Protein AF-A0A8T5EHS1-F1 (afdb_monomer_lite)

pLDDT: mean 78.03, std 12.3, range [47.62, 92.62]

Foldseek 3Di:
DVVLLVLLVVLLVLQLVLLVLVVVLCVVPPDPPPPPPCQPPVNVVVVCCVRRVLSCVLSVLCCCEDNHDNVDPNVVSVVVSLVSLVVLLVVLVVVLVVLVVVLVVLVVVVVVCVVPPDPDPRDDPVSSVSSVVSSVSSVVSSVSSVVSNVD

Structure (mmCIF, N/CA/C/O backbone):
data_AF-A0A8T5EHS1-F1
#
_entry.id   AF-A0A8T5EHS1-F1
#
loop_
_atom_site.group_PDB
_atom_site.id
_atom_site.type_symbol
_atom_site.label_atom_id
_atom_site.label_alt_id
_atom_site.label_comp_id
_atom_site.label_asym_id
_atom_site.label_entity_id
_atom_site.label_seq_id
_atom_site.pdbx_PDB_ins_code
_atom_site.Cartn_x
_atom_site.Cartn_y
_atom_site.Cartn_z
_atom_site.occupancy
_atom_site.B_iso_or_equiv
_atom_site.auth_seq_id
_atom_site.auth_comp_id
_atom_site.auth_asym_id
_atom_site.auth_atom_id
_atom_site.pdbx_PDB_model_num
ATOM 1 N N . MET A 1 1 ? -19.827 -2.355 12.258 1.00 50.19 1 MET A N 1
ATOM 2 C CA . MET A 1 1 ? -18.583 -2.902 12.845 1.00 50.19 1 MET A CA 1
ATOM 3 C C . MET A 1 1 ? -17.826 -3.810 11.871 1.00 50.19 1 MET A C 1
ATOM 5 O O . MET A 1 1 ? -16.700 -3.477 11.548 1.00 50.19 1 MET A O 1
ATOM 9 N N . ALA A 1 2 ? -18.424 -4.868 11.306 1.00 57.12 2 ALA A N 1
ATOM 10 C CA . ALA A 1 2 ? -17.770 -5.694 10.272 1.00 57.12 2 ALA A CA 1
ATOM 11 C C . ALA A 1 2 ? -17.363 -4.975 8.953 1.00 57.12 2 ALA A C 1
ATOM 13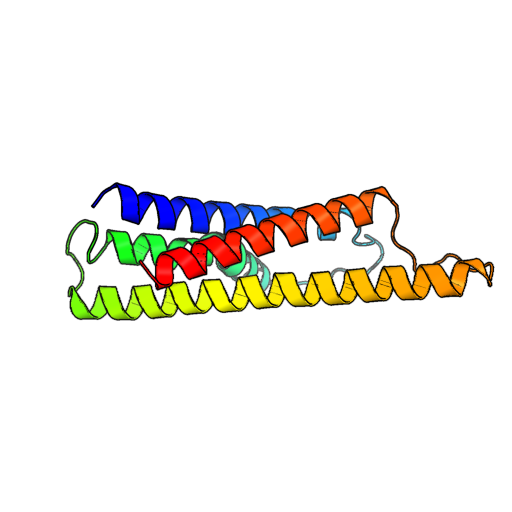 O O . ALA A 1 2 ? -16.280 -5.270 8.447 1.00 57.12 2 ALA A O 1
ATOM 14 N N . PRO A 1 3 ? -18.153 -4.035 8.380 1.00 64.38 3 PRO A N 1
ATOM 15 C CA . PRO A 1 3 ? -17.815 -3.458 7.075 1.00 64.38 3 PRO A CA 1
ATOM 16 C C . PRO A 1 3 ? -16.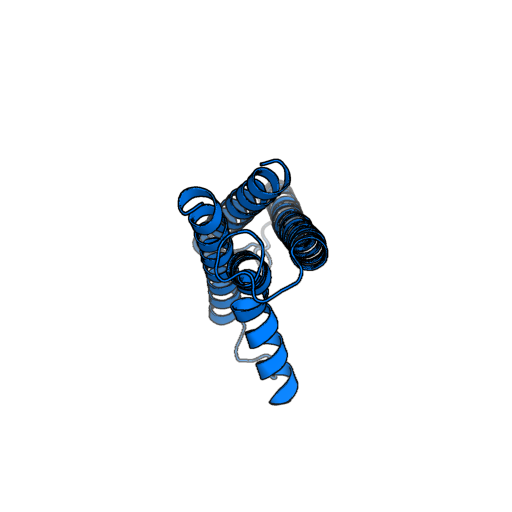604 -2.519 7.121 1.00 64.38 3 PRO A C 1
ATOM 18 O O . PRO A 1 3 ? -15.854 -2.465 6.157 1.00 64.38 3 PRO A O 1
ATOM 21 N N . THR A 1 4 ? -16.365 -1.821 8.236 1.00 77.31 4 THR A N 1
ATOM 22 C CA . THR A 1 4 ? -15.182 -0.966 8.404 1.00 77.31 4 THR A CA 1
ATOM 23 C C . THR A 1 4 ? -13.908 -1.794 8.473 1.00 77.31 4 THR A C 1
ATOM 25 O O . THR A 1 4 ? -12.972 -1.505 7.741 1.00 77.31 4 THR A O 1
ATOM 28 N N . LEU A 1 5 ? -13.889 -2.881 9.250 1.00 81.69 5 LEU A N 1
ATOM 29 C CA . LEU A 1 5 ? -12.726 -3.771 9.351 1.00 81.69 5 LEU A CA 1
ATOM 30 C C . LEU A 1 5 ? -12.384 -4.456 8.015 1.00 81.69 5 LEU A C 1
ATOM 32 O O . LEU A 1 5 ? -11.212 -4.668 7.709 1.00 81.69 5 LEU A O 1
ATOM 36 N N . LEU A 1 6 ? -13.397 -4.745 7.192 1.00 85.69 6 LEU A N 1
ATOM 37 C CA . LEU A 1 6 ? -13.199 -5.273 5.845 1.00 85.69 6 LEU A CA 1
ATOM 38 C C . LEU A 1 6 ? -12.425 -4.291 4.951 1.00 85.69 6 LEU A C 1
ATOM 40 O O . LEU A 1 6 ? -11.546 -4.731 4.217 1.00 85.69 6 LEU A O 1
ATOM 44 N N . TRP A 1 7 ? -12.670 -2.979 5.054 1.00 86.88 7 TRP A N 1
ATOM 45 C CA . TRP A 1 7 ? -11.890 -1.976 4.317 1.00 86.88 7 TRP A CA 1
ATOM 46 C C . TRP A 1 7 ? -10.412 -1.991 4.706 1.00 86.88 7 TRP A C 1
ATOM 48 O O . TRP A 1 7 ? -9.560 -1.993 3.819 1.00 86.88 7 TRP A O 1
ATOM 58 N N . TYR A 1 8 ? -10.109 -2.074 6.005 1.0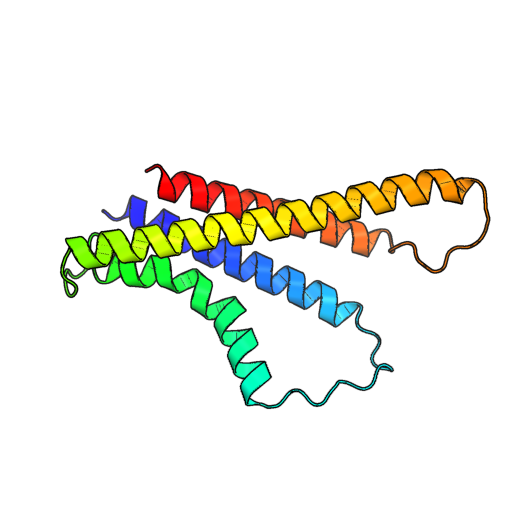0 87.69 8 TYR A N 1
ATOM 59 C CA . TYR A 1 8 ? -8.732 -2.195 6.492 1.00 87.69 8 TYR A CA 1
ATOM 60 C C . TYR A 1 8 ? -8.043 -3.435 5.917 1.00 87.69 8 TYR A C 1
ATOM 62 O O . TYR A 1 8 ? -6.956 -3.324 5.355 1.00 87.69 8 TYR A O 1
ATOM 70 N N . LEU A 1 9 ? -8.699 -4.598 5.971 1.00 88.88 9 LEU A N 1
ATOM 71 C CA . LEU A 1 9 ? -8.140 -5.838 5.430 1.00 88.88 9 LEU A CA 1
ATOM 72 C C . LEU A 1 9 ? -7.922 -5.763 3.916 1.00 88.88 9 LEU A C 1
ATOM 74 O O . LEU A 1 9 ? -6.860 -6.152 3.439 1.00 88.88 9 LEU A O 1
ATOM 78 N N . VAL A 1 10 ? -8.885 -5.222 3.164 1.00 90.62 10 VAL A N 1
ATOM 79 C CA . VAL A 1 10 ? -8.763 -5.050 1.708 1.00 90.62 10 VAL A CA 1
ATOM 80 C C . VAL A 1 10 ? -7.614 -4.099 1.362 1.00 90.62 10 VAL A C 1
ATOM 82 O O . VAL A 1 10 ? -6.818 -4.413 0.476 1.00 90.62 10 VAL A O 1
ATOM 85 N N . ALA A 1 11 ? -7.480 -2.975 2.070 1.00 89.69 11 ALA A N 1
ATOM 86 C CA . ALA A 1 11 ? -6.387 -2.027 1.856 1.00 89.69 11 ALA A CA 1
ATOM 87 C C . ALA A 1 11 ? -5.019 -2.635 2.216 1.00 89.69 11 ALA A C 1
ATOM 89 O O . ALA A 1 11 ? -4.070 -2.512 1.437 1.00 89.69 11 ALA A O 1
ATOM 90 N N . SER A 1 12 ? -4.925 -3.359 3.337 1.00 90.25 12 SER A N 1
ATOM 91 C CA . SER A 1 12 ? -3.722 -4.097 3.743 1.00 90.25 12 SER A CA 1
ATOM 92 C C . SER A 1 12 ? -3.321 -5.156 2.712 1.00 90.25 12 SER A C 1
ATOM 94 O O . SER A 1 12 ? -2.162 -5.207 2.300 1.00 90.25 12 SER A O 1
ATOM 96 N N . SER A 1 13 ? -4.272 -5.973 2.248 1.00 89.81 13 SER A N 1
ATOM 97 C CA . SER A 1 13 ? -4.028 -6.991 1.221 1.00 89.81 13 SER A CA 1
ATOM 98 C C . SER A 1 13 ? -3.612 -6.367 -0.108 1.00 89.81 13 SER A C 1
ATOM 100 O O . SER A 1 13 ? -2.648 -6.827 -0.718 1.00 89.81 13 SER A O 1
ATOM 102 N N . GLY A 1 14 ? -4.278 -5.292 -0.536 1.00 88.62 14 GLY A N 1
ATOM 103 C CA . GLY A 1 14 ? -3.911 -4.560 -1.747 1.00 88.62 14 GLY A CA 1
ATOM 104 C C . GLY A 1 14 ? -2.493 -3.991 -1.672 1.00 88.62 14 GLY A C 1
ATOM 105 O O . GLY A 1 14 ? -1.737 -4.086 -2.638 1.00 88.62 14 GLY A O 1
ATOM 106 N N . MET A 1 15 ? -2.094 -3.470 -0.510 1.00 89.81 15 MET A N 1
ATOM 107 C CA . MET A 1 15 ? -0.736 -2.978 -0.286 1.00 89.81 15 MET A CA 1
ATOM 108 C C . MET A 1 15 ? 0.293 -4.111 -0.322 1.00 89.81 15 MET A C 1
ATOM 110 O O . MET A 1 15 ? 1.312 -3.972 -0.991 1.00 89.81 15 MET A O 1
ATOM 114 N N . ALA A 1 16 ? 0.007 -5.256 0.301 1.00 87.44 16 ALA A N 1
ATOM 115 C CA . ALA A 1 16 ? 0.876 -6.431 0.225 1.00 87.44 16 ALA A CA 1
ATOM 116 C C . ALA A 1 16 ? 1.028 -6.945 -1.220 1.00 87.44 16 ALA A C 1
ATOM 118 O O . ALA A 1 16 ? 2.134 -7.282 -1.640 1.00 87.44 16 ALA A O 1
ATOM 119 N N . MET A 1 17 ? -0.052 -6.946 -2.010 1.00 86.25 17 MET A N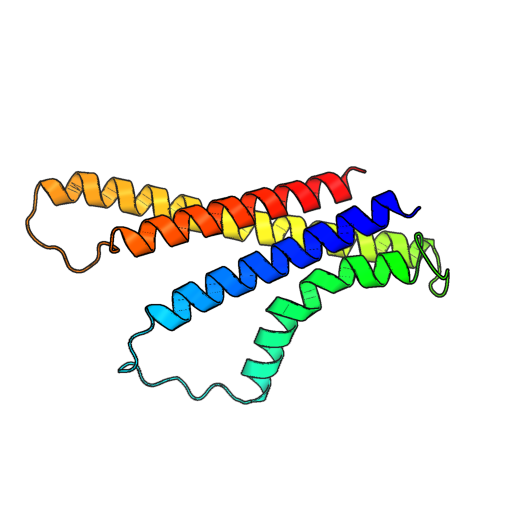 1
ATOM 120 C CA . MET A 1 17 ? -0.007 -7.291 -3.437 1.00 86.25 17 MET A CA 1
ATOM 121 C C . MET A 1 17 ? 0.813 -6.282 -4.251 1.00 86.25 17 MET A C 1
ATOM 123 O O . MET A 1 17 ? 1.596 -6.685 -5.110 1.00 86.25 17 MET A O 1
ATOM 127 N N . ALA A 1 18 ? 0.681 -4.982 -3.971 1.00 85.56 18 ALA A N 1
ATOM 128 C CA . ALA A 1 18 ? 1.477 -3.942 -4.620 1.00 85.56 18 ALA A CA 1
ATOM 129 C C . ALA A 1 18 ? 2.976 -4.090 -4.296 1.00 85.56 18 ALA A C 1
ATOM 131 O O . ALA A 1 18 ? 3.806 -4.050 -5.211 1.00 85.56 18 ALA A O 1
ATOM 132 N N . SER A 1 19 ? 3.316 -4.360 -3.033 1.00 83.06 19 SER A N 1
ATOM 133 C CA . SER A 1 19 ? 4.684 -4.665 -2.597 1.00 83.06 19 SER A CA 1
ATOM 134 C C . SER A 1 19 ? 5.229 -5.920 -3.281 1.00 83.06 19 SER A C 1
ATOM 136 O O . SER A 1 19 ? 6.325 -5.884 -3.837 1.00 83.06 19 SER A O 1
ATOM 138 N N . PHE A 1 20 ? 4.446 -7.004 -3.322 1.00 82.62 20 PHE A N 1
ATOM 139 C CA . PHE A 1 20 ? 4.829 -8.245 -3.999 1.00 82.62 20 PHE A CA 1
ATOM 140 C C . PHE A 1 20 ? 5.069 -8.032 -5.491 1.00 82.62 20 PHE A C 1
ATOM 142 O O . PHE A 1 20 ? 6.077 -8.480 -6.023 1.00 82.62 20 PHE A O 1
ATOM 149 N N . SER A 1 21 ? 4.173 -7.317 -6.171 1.00 81.19 21 SER A N 1
ATOM 150 C CA . SER A 1 21 ? 4.318 -7.048 -7.601 1.00 81.19 21 SER A CA 1
ATOM 151 C C . SER A 1 21 ? 5.551 -6.200 -7.911 1.00 81.19 21 SER A C 1
ATOM 153 O O . SER A 1 21 ? 6.276 -6.494 -8.856 1.00 81.19 21 SER A O 1
ATOM 155 N N . SER A 1 22 ? 5.846 -5.198 -7.079 1.00 78.12 22 SER A N 1
ATOM 156 C CA . SER A 1 22 ? 7.057 -4.384 -7.213 1.00 78.12 22 SER A CA 1
ATOM 157 C C . SER A 1 22 ? 8.316 -5.221 -6.986 1.00 78.12 22 SER A C 1
ATOM 159 O O . SER A 1 22 ? 9.261 -5.131 -7.763 1.00 78.12 22 SER A O 1
ATOM 161 N N . TRP A 1 23 ? 8.311 -6.088 -5.970 1.00 78.25 23 TRP A N 1
ATOM 162 C CA . TRP A 1 23 ? 9.411 -7.014 -5.706 1.00 78.25 23 TRP A CA 1
ATOM 163 C C . TRP A 1 23 ? 9.622 -8.007 -6.855 1.00 78.25 23 TRP A C 1
ATOM 165 O O . TRP A 1 23 ? 10.743 -8.192 -7.320 1.00 78.25 23 TRP A O 1
ATOM 175 N N . TRP A 1 24 ? 8.539 -8.605 -7.353 1.00 77.62 24 TRP A N 1
ATOM 176 C CA . TRP A 1 24 ? 8.563 -9.535 -8.480 1.00 77.62 24 TRP A CA 1
ATOM 177 C C . TRP A 1 24 ? 9.124 -8.883 -9.747 1.00 77.62 24 TRP A C 1
ATOM 179 O O . TRP A 1 24 ? 9.896 -9.507 -10.470 1.00 77.62 24 TRP A O 1
ATOM 189 N N . PHE A 1 25 ? 8.771 -7.619 -9.998 1.00 74.38 25 PHE A N 1
ATOM 190 C CA . PHE A 1 25 ? 9.317 -6.849 -11.110 1.00 74.38 25 PHE A CA 1
ATOM 191 C C . PHE A 1 25 ? 10.829 -6.683 -11.011 1.00 74.38 25 PHE A C 1
ATOM 193 O O . PHE A 1 25 ? 11.525 -6.962 -11.983 1.00 74.38 25 PHE A O 1
ATOM 200 N N . VAL A 1 26 ? 11.322 -6.258 -9.843 1.00 71.31 26 VAL A N 1
ATOM 201 C CA . VAL A 1 26 ? 12.758 -6.069 -9.596 1.00 71.31 26 VAL A CA 1
ATOM 202 C C . VAL A 1 26 ? 13.492 -7.390 -9.777 1.00 71.31 26 VAL A C 1
ATOM 204 O O . VAL A 1 26 ? 14.403 -7.464 -10.588 1.00 71.31 26 VAL A O 1
ATOM 207 N N . TRP A 1 27 ? 13.035 -8.454 -9.116 1.00 66.94 27 TRP A N 1
ATOM 208 C CA . TRP A 1 27 ? 13.722 -9.747 -9.138 1.00 66.94 27 TRP A CA 1
ATOM 209 C C . TRP A 1 27 ? 13.840 -10.356 -10.544 1.00 66.94 27 TRP A C 1
ATOM 211 O O . TRP A 1 27 ? 14.774 -11.099 -10.822 1.00 66.94 27 TRP A O 1
ATOM 221 N N . ARG A 1 28 ? 12.909 -10.036 -11.453 1.00 69.44 28 ARG A N 1
ATOM 222 C CA . ARG A 1 28 ? 12.931 -10.545 -12.832 1.00 69.44 28 ARG A CA 1
ATOM 223 C C . ARG A 1 28 ? 13.868 -9.781 -13.774 1.00 69.44 28 ARG A C 1
ATOM 225 O O . ARG A 1 28 ? 14.180 -10.311 -14.835 1.00 69.44 28 ARG A O 1
ATOM 232 N N . HIS A 1 29 ? 14.254 -8.558 -13.415 1.00 67.88 29 HIS A N 1
ATOM 233 C CA . HIS A 1 29 ? 15.083 -7.670 -14.244 1.00 67.88 29 HIS A CA 1
ATOM 234 C C . HIS A 1 29 ? 16.384 -7.261 -13.538 1.00 67.88 29 HIS A C 1
ATOM 236 O O . HIS A 1 29 ? 17.132 -6.434 -14.048 1.00 67.88 29 HIS A O 1
ATOM 242 N N . GLU A 1 30 ? 16.657 -7.822 -12.359 1.00 63.41 30 GLU A N 1
ATOM 243 C CA . GLU A 1 30 ? 17.928 -7.667 -11.666 1.00 63.41 30 GLU A CA 1
ATOM 244 C C . GLU A 1 30 ? 18.965 -8.570 -12.344 1.00 63.41 30 GLU A C 1
ATOM 246 O O . GLU A 1 30 ? 18.839 -9.796 -12.361 1.00 63.41 30 GLU A O 1
ATOM 251 N N . ASP A 1 31 ? 19.980 -7.954 -12.948 1.00 55.34 31 ASP A N 1
ATOM 252 C CA . ASP A 1 31 ? 21.073 -8.669 -13.597 1.00 55.34 31 ASP A CA 1
ATOM 253 C C . ASP A 1 31 ? 21.857 -9.467 -12.544 1.00 55.34 31 ASP A C 1
ATOM 255 O O . ASP A 1 31 ? 22.518 -8.901 -11.666 1.00 55.34 31 ASP A O 1
ATOM 259 N N . THR A 1 32 ? 21.829 -10.801 -12.654 1.00 56.88 32 THR A N 1
ATOM 260 C CA . THR A 1 32 ? 22.517 -11.744 -11.744 1.00 56.88 32 THR A CA 1
ATOM 261 C C . THR A 1 32 ? 24.047 -11.602 -11.727 1.00 56.88 32 THR A C 1
ATOM 263 O O . THR A 1 32 ? 24.736 -12.292 -10.979 1.00 56.88 32 THR A O 1
ATOM 266 N N . THR A 1 33 ? 24.595 -10.745 -12.587 1.00 49.66 33 THR A N 1
ATOM 267 C CA . THR A 1 33 ? 26.023 -10.427 -12.720 1.00 49.66 33 THR A CA 1
ATOM 268 C C . THR A 1 33 ? 26.473 -9.319 -11.770 1.00 49.66 33 THR A C 1
ATOM 270 O O . THR A 1 33 ? 27.669 -9.203 -11.483 1.00 49.66 33 THR A O 1
ATOM 273 N N . THR A 1 34 ? 25.539 -8.529 -11.239 1.00 52.53 34 THR A N 1
ATOM 274 C CA . THR A 1 34 ? 25.820 -7.548 -10.192 1.00 52.53 34 THR A CA 1
ATOM 275 C C . THR A 1 34 ? 26.026 -8.318 -8.896 1.00 52.53 34 THR A C 1
ATOM 277 O O . THR A 1 34 ? 25.130 -9.041 -8.468 1.00 52.53 34 THR A O 1
ATOM 280 N N . LYS A 1 35 ? 27.216 -8.219 -8.284 1.00 48.56 35 LYS A N 1
ATOM 281 C CA . LYS A 1 35 ? 27.482 -8.801 -6.960 1.00 48.56 35 LYS A CA 1
ATOM 282 C C . LYS A 1 35 ? 26.324 -8.416 -6.044 1.00 48.56 35 LYS A C 1
ATOM 284 O O . LYS A 1 35 ? 26.187 -7.236 -5.730 1.00 48.56 35 LYS A O 1
ATOM 289 N N . MET A 1 36 ? 25.495 -9.389 -5.659 1.00 53.59 36 MET A N 1
ATOM 290 C CA . MET A 1 36 ? 24.542 -9.190 -4.579 1.00 53.59 36 MET A CA 1
ATOM 291 C C . MET A 1 36 ? 25.373 -8.732 -3.391 1.00 53.59 36 MET A C 1
ATOM 293 O O . MET A 1 36 ? 26.191 -9.496 -2.881 1.00 53.59 36 MET A O 1
ATOM 297 N N . ASP A 1 37 ? 25.214 -7.468 -3.010 1.00 56.50 37 ASP A N 1
ATOM 298 C CA . ASP A 1 37 ? 25.676 -6.995 -1.716 1.00 56.50 37 ASP A CA 1
ATOM 299 C C . ASP A 1 37 ? 25.123 -8.002 -0.704 1.00 56.50 37 ASP A C 1
ATOM 301 O O . ASP A 1 37 ? 23.915 -8.269 -0.717 1.00 56.50 37 ASP A O 1
ATOM 305 N N . GLU A 1 38 ? 25.995 -8.651 0.072 1.00 58.50 38 GLU A N 1
ATOM 306 C CA . GLU A 1 38 ? 25.603 -9.664 1.053 1.00 58.50 38 GLU A CA 1
ATOM 307 C C . GLU A 1 38 ? 24.753 -8.982 2.129 1.00 58.50 38 GLU A C 1
ATOM 309 O O . GLU A 1 38 ? 25.232 -8.582 3.190 1.00 58.50 38 GLU A O 1
ATOM 314 N N . ARG A 1 39 ? 23.463 -8.787 1.841 1.00 64.12 39 ARG A N 1
ATOM 315 C CA . ARG A 1 39 ? 22.510 -8.257 2.805 1.00 64.12 39 ARG A CA 1
ATOM 316 C C . ARG A 1 39 ? 22.474 -9.238 3.957 1.00 64.12 39 ARG A C 1
ATOM 318 O O . ARG A 1 39 ? 22.220 -10.428 3.762 1.00 64.12 39 ARG A O 1
ATOM 325 N N . THR A 1 40 ? 22.724 -8.731 5.156 1.00 75.81 40 THR A N 1
ATOM 326 C CA . THR A 1 40 ? 22.676 -9.558 6.354 1.00 75.81 40 THR A CA 1
ATOM 327 C C . THR A 1 40 ? 21.287 -10.193 6.487 1.00 75.81 40 THR A C 1
ATOM 329 O O . THR A 1 40 ? 20.280 -9.625 6.052 1.00 75.81 40 THR A O 1
ATOM 332 N N . LEU A 1 41 ? 21.200 -11.372 7.115 1.00 76.56 41 LEU A N 1
ATOM 333 C CA . LEU A 1 41 ? 19.910 -12.032 7.381 1.00 76.56 41 LEU A CA 1
ATOM 334 C C . LEU A 1 41 ? 18.923 -11.098 8.103 1.00 76.56 41 LEU A C 1
ATOM 336 O O . LEU A 1 41 ? 17.713 -11.180 7.896 1.00 76.56 41 LEU A O 1
ATOM 340 N N . PHE A 1 42 ? 19.448 -10.182 8.921 1.00 78.31 42 PHE A N 1
ATOM 341 C CA . PHE A 1 42 ? 18.666 -9.167 9.612 1.00 78.31 42 PHE A CA 1
ATOM 342 C C . PHE A 1 42 ? 18.046 -8.146 8.647 1.00 78.31 42 PHE A C 1
ATOM 344 O O . PHE A 1 42 ? 16.851 -7.869 8.753 1.00 78.31 42 PHE A O 1
ATOM 351 N N . ASP A 1 43 ? 18.806 -7.646 7.668 1.00 76.88 43 ASP A N 1
ATOM 352 C CA . ASP A 1 43 ? 18.285 -6.719 6.656 1.00 76.88 43 ASP A CA 1
ATOM 353 C C . ASP A 1 43 ? 17.179 -7.369 5.824 1.00 76.88 43 ASP A C 1
ATOM 355 O O . ASP A 1 43 ? 16.122 -6.772 5.616 1.00 76.88 43 ASP A O 1
ATOM 359 N N . GLN A 1 44 ? 17.373 -8.616 5.385 1.00 76.56 44 GLN A N 1
ATOM 360 C CA . GLN A 1 44 ? 16.339 -9.344 4.643 1.00 76.56 44 GLN A CA 1
ATOM 361 C C . GLN A 1 44 ? 15.056 -9.520 5.468 1.00 76.56 44 GLN A C 1
ATOM 363 O O . GLN A 1 44 ? 13.960 -9.259 4.965 1.00 76.56 44 GLN A O 1
ATOM 368 N N . ALA A 1 45 ? 15.180 -9.907 6.741 1.00 78.50 45 ALA A N 1
ATOM 369 C CA . ALA A 1 45 ? 14.037 -10.071 7.636 1.00 78.50 45 ALA A CA 1
ATOM 370 C C . ALA A 1 45 ? 13.306 -8.744 7.902 1.00 78.50 45 ALA A C 1
ATOM 372 O O . ALA A 1 45 ? 12.069 -8.714 7.925 1.00 78.50 45 ALA A O 1
ATOM 373 N N . PHE A 1 46 ? 14.046 -7.643 8.061 1.00 80.56 46 PHE A N 1
ATOM 374 C CA . PHE A 1 46 ? 13.478 -6.307 8.223 1.00 80.56 46 PHE A CA 1
ATOM 375 C C . PHE A 1 46 ? 12.696 -5.881 6.978 1.00 80.56 46 PHE A C 1
ATOM 377 O O . PHE A 1 46 ? 11.529 -5.512 7.096 1.00 80.56 46 PHE A O 1
ATOM 384 N N . TRP A 1 47 ? 13.289 -5.994 5.786 1.00 74.50 47 TRP A N 1
ATOM 385 C CA . TRP A 1 47 ? 12.634 -5.611 4.530 1.00 74.50 47 TRP A CA 1
ATOM 386 C C . TRP A 1 47 ? 11.395 -6.452 4.232 1.00 74.50 47 TRP A C 1
ATOM 388 O O . TRP A 1 47 ? 10.373 -5.913 3.794 1.00 74.50 47 TRP A O 1
ATOM 398 N N . PHE A 1 48 ? 11.449 -7.754 4.520 1.00 78.06 48 PHE A N 1
ATOM 399 C CA . PHE A 1 48 ? 10.288 -8.630 4.415 1.00 78.06 48 PHE A CA 1
ATOM 400 C C . PHE A 1 48 ? 9.178 -8.195 5.382 1.00 78.06 48 PHE A C 1
ATOM 402 O O . PHE A 1 48 ? 8.037 -7.978 4.974 1.00 78.06 48 PHE A O 1
ATOM 409 N N . SER A 1 49 ? 9.512 -7.983 6.656 1.00 76.12 49 SER A N 1
ATOM 410 C CA . SER A 1 49 ? 8.540 -7.559 7.672 1.00 76.12 49 SER A CA 1
ATOM 411 C C . SER A 1 49 ? 7.937 -6.191 7.341 1.00 76.12 49 SER A C 1
ATOM 413 O O . SER A 1 49 ? 6.724 -6.003 7.407 1.00 76.12 49 SER A O 1
ATOM 415 N N . PHE A 1 50 ? 8.757 -5.238 6.911 1.00 77.19 50 PHE A N 1
ATOM 416 C CA . PHE A 1 50 ? 8.299 -3.915 6.506 1.00 77.19 50 PHE A CA 1
ATOM 417 C C . PHE A 1 50 ? 7.351 -3.980 5.299 1.00 77.19 50 PHE A C 1
ATOM 419 O O . PHE A 1 50 ? 6.354 -3.268 5.262 1.00 77.19 50 PHE A O 1
ATOM 426 N N . SER A 1 51 ? 7.612 -4.866 4.338 1.00 77.25 51 SER A N 1
ATOM 427 C CA . SER A 1 51 ? 6.811 -4.953 3.109 1.00 77.25 51 SER A CA 1
ATOM 428 C C . SER A 1 51 ? 5.513 -5.746 3.275 1.00 77.25 51 SER A C 1
ATOM 430 O O . SER A 1 51 ? 4.528 -5.434 2.605 1.00 77.25 51 SER A O 1
ATOM 432 N N . TYR A 1 52 ? 5.501 -6.758 4.150 1.00 80.81 52 TYR A N 1
ATOM 433 C CA . TYR A 1 52 ? 4.396 -7.720 4.257 1.00 80.81 52 TYR A CA 1
ATOM 434 C C . TYR A 1 52 ? 3.669 -7.707 5.598 1.00 80.81 52 TYR A C 1
ATOM 436 O O . TYR A 1 52 ? 2.491 -8.042 5.630 1.00 80.81 52 TYR A O 1
ATOM 444 N N . LEU A 1 53 ? 4.322 -7.318 6.696 1.00 83.19 53 LEU A N 1
ATOM 445 C CA . LEU A 1 53 ? 3.697 -7.268 8.021 1.00 83.19 53 LEU A CA 1
ATOM 446 C C . LEU A 1 53 ? 3.167 -5.867 8.340 1.00 83.19 53 LEU A C 1
ATOM 448 O O . LEU A 1 53 ? 2.051 -5.722 8.840 1.00 83.19 53 LEU A O 1
ATOM 452 N N . MET A 1 54 ? 3.942 -4.830 8.015 1.00 84.50 54 MET A N 1
ATOM 453 C CA . MET A 1 54 ? 3.582 -3.443 8.316 1.00 84.50 54 MET A CA 1
ATOM 454 C C . MET A 1 54 ? 2.233 -3.000 7.717 1.00 84.50 54 MET A C 1
ATOM 456 O O . MET A 1 54 ? 1.461 -2.378 8.452 1.00 84.50 54 MET A O 1
ATOM 460 N N . PRO A 1 55 ? 1.858 -3.385 6.476 1.00 84.56 55 PRO A N 1
ATOM 461 C CA . PRO A 1 55 ? 0.557 -3.021 5.917 1.00 84.56 55 PRO A CA 1
ATOM 462 C C . PRO A 1 55 ? -0.642 -3.542 6.714 1.00 84.56 55 PRO A C 1
ATOM 464 O O . PRO A 1 55 ? -1.730 -2.982 6.599 1.00 84.56 55 PRO A O 1
ATOM 467 N N . PHE A 1 56 ? -0.469 -4.594 7.524 1.00 88.06 56 PHE A N 1
ATOM 468 C CA . PHE A 1 56 ? -1.528 -5.185 8.351 1.00 88.06 56 PHE A CA 1
ATOM 469 C C . PHE A 1 56 ? -1.595 -4.610 9.769 1.00 88.06 56 PHE A C 1
ATOM 471 O O . PHE A 1 56 ? -2.564 -4.880 10.479 1.00 88.06 56 PHE A O 1
ATOM 478 N N . LEU A 1 57 ? -0.630 -3.784 10.189 1.00 87.25 57 LEU A N 1
ATOM 479 C CA . LEU A 1 57 ? -0.669 -3.141 11.507 1.00 87.25 57 LEU A CA 1
ATOM 480 C C . LEU A 1 57 ? -1.929 -2.284 11.727 1.00 87.25 57 LEU A C 1
ATOM 482 O O . LEU A 1 57 ? -2.552 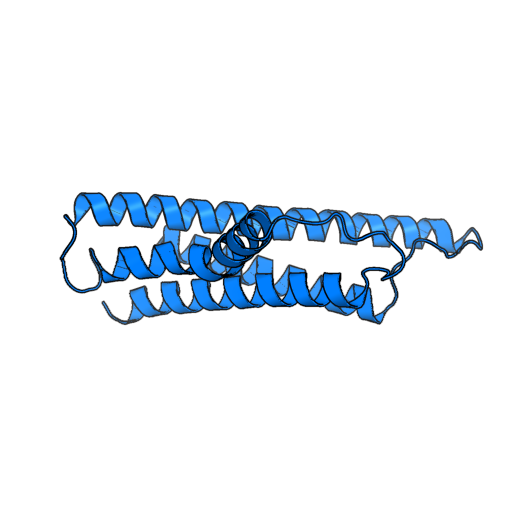-2.459 12.775 1.00 87.25 57 LEU A O 1
ATOM 486 N N . PRO A 1 58 ? -2.374 -1.425 10.782 1.00 84.69 58 PRO A N 1
ATOM 487 C CA . PRO A 1 58 ? -3.624 -0.683 10.945 1.00 84.69 58 PRO A CA 1
ATOM 488 C C . PRO A 1 58 ? -4.822 -1.613 11.190 1.00 84.69 58 PRO A C 1
ATOM 490 O O . PRO A 1 58 ? -5.609 -1.382 12.102 1.00 84.69 58 PRO A O 1
ATOM 493 N N . SER A 1 59 ? -4.912 -2.709 10.429 1.00 85.75 59 SER A N 1
ATOM 494 C CA . SER A 1 59 ? -5.958 -3.731 10.567 1.00 85.75 59 SER A CA 1
ATOM 495 C C . SER A 1 59 ? -5.928 -4.413 11.937 1.00 85.75 59 SER A C 1
ATOM 497 O O . SER A 1 59 ? -6.970 -4.625 12.557 1.00 85.75 59 SER A O 1
ATOM 499 N N . LEU A 1 60 ? -4.733 -4.732 12.436 1.00 85.56 60 LEU A N 1
ATOM 500 C CA . LEU A 1 60 ? -4.544 -5.392 13.725 1.00 85.56 60 LEU A CA 1
ATOM 501 C C . LEU A 1 60 ? -4.898 -4.468 14.900 1.00 85.56 60 LEU A C 1
ATOM 503 O O . LEU A 1 60 ? -5.570 -4.902 15.834 1.00 85.56 60 LEU A O 1
ATOM 507 N N . PHE A 1 61 ? -4.519 -3.189 14.843 1.00 83.94 61 PHE A N 1
ATOM 508 C CA . PHE A 1 61 ? -4.901 -2.204 15.863 1.00 83.94 61 PHE A CA 1
ATOM 509 C C . PHE A 1 61 ? -6.396 -1.874 15.830 1.00 83.94 61 PHE A C 1
ATOM 511 O O . PHE A 1 61 ? -7.016 -1.763 16.889 1.00 83.94 61 PHE A O 1
ATOM 518 N N . ALA A 1 62 ? -6.994 -1.805 14.639 1.00 83.06 62 ALA A N 1
ATOM 519 C CA . ALA A 1 62 ? -8.436 -1.662 14.489 1.00 83.06 62 ALA A CA 1
ATOM 520 C C . ALA A 1 62 ? -9.191 -2.846 15.126 1.00 83.06 62 ALA A C 1
ATOM 522 O O . ALA A 1 62 ? -10.169 -2.636 15.846 1.00 83.06 62 ALA A O 1
ATOM 523 N N . LEU A 1 63 ? -8.700 -4.078 14.927 1.00 84.25 63 LEU A N 1
ATOM 524 C CA . LEU A 1 63 ? -9.259 -5.301 15.515 1.00 84.25 63 LEU A CA 1
ATOM 525 C C . LEU A 1 63 ? -9.076 -5.378 17.042 1.00 84.25 63 LEU A C 1
ATOM 527 O O . LEU A 1 63 ? -9.961 -5.850 17.753 1.00 84.25 63 LEU A O 1
ATOM 531 N N . LEU A 1 64 ? -7.921 -4.959 17.563 1.00 81.75 64 LEU A N 1
ATOM 532 C CA . LEU A 1 64 ? -7.629 -5.019 19.002 1.00 81.75 64 LEU A CA 1
ATOM 533 C C . LEU A 1 64 ? -8.254 -3.873 19.807 1.00 81.75 64 LEU A C 1
ATOM 535 O O . LEU A 1 64 ? -8.356 -3.985 21.031 1.00 81.75 64 LEU A O 1
ATOM 539 N N . GLY A 1 65 ? -8.647 -2.790 19.141 1.00 74.94 65 GLY A N 1
ATOM 540 C CA . GLY A 1 65 ? -9.353 -1.667 19.744 1.00 74.94 65 GLY A CA 1
ATOM 541 C C . GLY A 1 65 ? -10.795 -1.550 19.247 1.00 74.94 65 GLY A C 1
ATOM 542 O O . GLY A 1 65 ? -11.589 -2.457 19.490 1.00 74.94 65 GLY A O 1
ATOM 543 N N . PRO A 1 66 ? -11.139 -0.452 18.547 1.00 67.94 66 PRO A N 1
ATOM 544 C CA . PRO A 1 66 ? -12.513 0.043 18.399 1.00 67.94 66 PRO A CA 1
ATOM 545 C C . PRO A 1 66 ? -13.463 -0.859 17.607 1.00 67.94 66 PRO A C 1
ATOM 547 O O . PRO A 1 66 ? -14.678 -0.685 17.689 1.00 67.94 66 PRO A O 1
ATOM 550 N N . LEU A 1 67 ? -12.933 -1.763 16.778 1.00 72.06 67 LEU A N 1
ATOM 551 C CA . LEU A 1 67 ? -13.729 -2.586 15.864 1.00 72.06 67 LEU A CA 1
ATOM 552 C C . LEU A 1 67 ? -13.755 -4.070 16.250 1.00 72.06 67 LEU A C 1
ATOM 554 O O . LEU A 1 67 ? -14.372 -4.854 15.526 1.00 72.06 67 LEU A O 1
ATOM 558 N N . GLY A 1 68 ? -13.119 -4.467 17.357 1.00 71.06 68 GLY A N 1
ATOM 559 C CA . GLY A 1 68 ? -13.076 -5.868 17.777 1.00 71.06 68 GLY A CA 1
ATOM 560 C C . GLY A 1 68 ? -13.123 -6.073 19.288 1.00 71.06 68 GLY A C 1
ATOM 561 O O . GLY A 1 68 ? -14.156 -5.838 19.903 1.00 71.06 68 GLY A O 1
ATOM 562 N N . ILE A 1 69 ? -12.054 -6.624 19.872 1.00 72.19 69 ILE A N 1
ATOM 563 C CA . ILE A 1 69 ? -12.099 -7.294 21.193 1.00 72.19 69 ILE A CA 1
ATOM 564 C C . ILE A 1 69 ? -11.916 -6.332 22.389 1.00 72.19 69 ILE A C 1
ATOM 566 O O . ILE A 1 69 ? -11.783 -6.805 23.516 1.00 72.19 69 ILE A O 1
ATOM 570 N N . ASP A 1 70 ? -11.848 -5.013 22.155 1.00 71.94 70 ASP A N 1
ATOM 571 C CA . ASP A 1 70 ? -11.681 -3.958 23.178 1.00 71.94 70 ASP A CA 1
ATOM 572 C C . ASP A 1 70 ? -10.570 -4.247 24.216 1.00 71.94 70 ASP A C 1
ATOM 574 O O . ASP A 1 70 ? -10.655 -3.913 25.398 1.00 71.94 70 ASP A O 1
ATOM 578 N N . LYS A 1 71 ? -9.473 -4.880 23.776 1.00 77.88 71 LYS A N 1
ATOM 579 C CA . LYS A 1 71 ? -8.313 -5.169 24.641 1.00 77.88 71 LYS A CA 1
ATOM 580 C C . LYS A 1 71 ? -7.431 -3.944 24.864 1.00 77.88 71 LYS A C 1
ATOM 582 O O . LYS A 1 71 ? -6.654 -3.911 25.817 1.00 77.88 71 LYS A O 1
ATOM 587 N N . LEU A 1 72 ? -7.515 -2.965 23.968 1.00 74.12 72 LEU A N 1
ATOM 588 C CA . LEU A 1 72 ? -6.794 -1.702 24.048 1.00 74.12 72 LEU A CA 1
ATOM 589 C C . LEU A 1 72 ? -7.746 -0.577 24.435 1.00 74.12 72 LEU A C 1
ATOM 591 O O . LEU A 1 72 ? -8.884 -0.526 23.982 1.00 74.12 72 LEU A O 1
ATOM 595 N N . HIS A 1 73 ? -7.246 0.376 25.221 1.00 80.88 73 HIS A N 1
ATOM 596 C CA . HIS A 1 73 ? -8.009 1.568 25.571 1.00 80.88 73 HIS A CA 1
ATOM 597 C C . HIS A 1 73 ? -8.465 2.298 24.295 1.00 80.88 73 HIS A C 1
ATOM 599 O O . HIS A 1 73 ? -7.633 2.720 23.486 1.00 80.88 73 HIS A O 1
ATOM 605 N N . THR A 1 74 ? -9.777 2.483 24.125 1.00 77.50 74 THR A N 1
ATOM 606 C CA . THR A 1 74 ? -10.413 2.907 22.862 1.00 77.50 74 THR A CA 1
ATOM 607 C C . THR A 1 74 ? -9.799 4.179 22.273 1.00 77.50 74 THR A C 1
ATOM 609 O O . THR A 1 74 ? -9.527 4.252 21.077 1.00 77.50 74 THR A O 1
ATOM 612 N N . LYS A 1 75 ? -9.491 5.180 23.113 1.00 80.25 75 LYS A N 1
ATOM 613 C CA . LYS A 1 75 ? -8.859 6.433 22.654 1.00 80.25 75 LYS A CA 1
ATOM 614 C C . LYS A 1 75 ? -7.444 6.224 22.116 1.00 80.25 75 LYS A C 1
ATOM 616 O O . LYS A 1 75 ? -7.070 6.859 21.137 1.00 80.25 75 LYS A O 1
ATOM 621 N N . PHE A 1 76 ? -6.669 5.348 22.752 1.00 83.44 76 PHE A N 1
ATOM 622 C CA . PHE A 1 76 ? -5.310 5.043 22.314 1.00 83.44 76 PHE A CA 1
ATOM 623 C C . PHE A 1 76 ? -5.351 4.289 20.985 1.00 83.44 76 PHE A C 1
ATOM 625 O O . PHE A 1 76 ? -4.719 4.712 20.023 1.00 83.44 76 PHE A O 1
ATOM 632 N N . ALA A 1 77 ? -6.181 3.246 20.898 1.00 82.81 77 ALA A N 1
ATOM 633 C CA . ALA A 1 77 ? -6.324 2.464 19.678 1.00 82.81 77 ALA A CA 1
ATOM 634 C C . ALA A 1 77 ? -6.810 3.306 18.487 1.00 82.81 77 ALA A C 1
ATOM 636 O O . ALA A 1 77 ? -6.275 3.149 17.391 1.00 82.81 77 ALA A O 1
ATOM 637 N N . ASN A 1 78 ? -7.745 4.241 18.690 1.00 82.56 78 ASN A N 1
ATOM 638 C CA . ASN A 1 78 ? -8.196 5.147 17.628 1.00 82.56 78 ASN A CA 1
ATOM 639 C C . ASN A 1 78 ? -7.068 6.044 17.111 1.00 82.56 78 ASN A C 1
ATOM 641 O O . ASN A 1 78 ? -6.860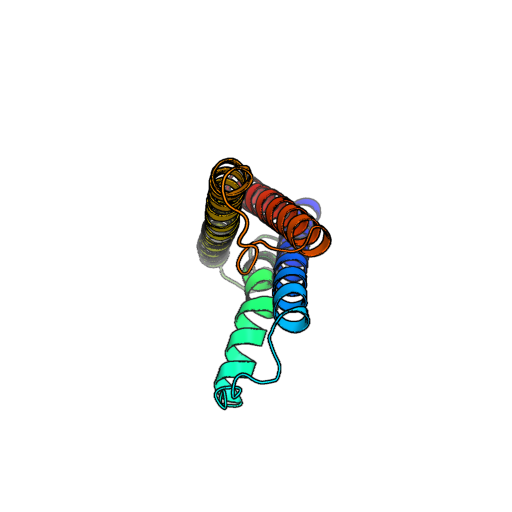 6.120 15.904 1.00 82.56 78 ASN A O 1
ATOM 645 N N . ILE A 1 79 ? -6.323 6.697 18.010 1.00 87.38 79 ILE A N 1
ATOM 646 C CA . ILE A 1 79 ? -5.229 7.601 17.623 1.00 87.38 79 ILE A CA 1
ATOM 647 C C . ILE A 1 79 ? -4.130 6.822 16.898 1.00 87.38 79 ILE A C 1
ATOM 649 O O . ILE A 1 79 ? -3.695 7.227 15.822 1.00 87.38 79 ILE A O 1
ATOM 653 N N . THR A 1 80 ? -3.707 5.683 17.449 1.00 87.81 80 THR A N 1
ATOM 654 C CA . THR A 1 80 ? -2.670 4.850 16.831 1.00 87.81 80 THR A CA 1
ATOM 655 C C . THR A 1 80 ? -3.113 4.333 15.465 1.00 87.81 80 THR A C 1
ATOM 657 O O . THR A 1 80 ? -2.348 4.425 14.509 1.00 87.81 80 THR A O 1
ATOM 660 N N . THR A 1 81 ? -4.354 3.855 15.339 1.00 87.25 81 THR A N 1
ATOM 661 C CA . THR A 1 81 ? -4.894 3.388 14.053 1.00 87.25 81 THR A CA 1
ATOM 662 C C . THR A 1 81 ? -4.940 4.525 13.035 1.00 87.25 81 THR A C 1
ATOM 664 O O . THR A 1 81 ? -4.495 4.333 11.909 1.00 87.25 81 THR A O 1
ATOM 667 N N . ALA A 1 82 ? -5.395 5.720 13.423 1.00 87.94 82 ALA A N 1
ATOM 668 C CA . ALA A 1 82 ? -5.444 6.880 12.535 1.00 87.94 82 ALA A CA 1
ATOM 669 C C . ALA A 1 82 ? -4.050 7.301 12.042 1.00 87.94 82 ALA A C 1
ATOM 671 O O . ALA A 1 82 ? -3.869 7.553 10.852 1.00 87.94 82 ALA A O 1
ATOM 672 N N . ILE A 1 83 ? -3.047 7.317 12.928 1.00 90.94 83 ILE A N 1
ATOM 673 C CA . ILE A 1 83 ? -1.654 7.612 12.556 1.00 90.94 83 ILE A CA 1
ATOM 674 C C . ILE A 1 83 ? -1.123 6.560 11.576 1.00 90.94 83 ILE A C 1
ATOM 676 O O . ILE A 1 83 ? -0.493 6.912 10.581 1.00 90.94 83 ILE A O 1
ATOM 680 N N . LEU A 1 84 ? -1.388 5.276 11.831 1.00 90.81 84 LEU A N 1
ATOM 681 C CA . LEU A 1 84 ? -0.947 4.191 10.955 1.00 90.81 84 LEU A CA 1
ATOM 682 C C . LEU A 1 84 ? -1.626 4.256 9.579 1.00 90.81 84 LEU A C 1
ATOM 684 O O . LEU A 1 84 ? -0.951 4.105 8.564 1.00 90.81 84 LEU A O 1
ATOM 688 N N . VAL A 1 85 ? -2.930 4.536 9.528 1.00 90.38 85 VAL A N 1
ATOM 689 C CA . VAL A 1 85 ? -3.680 4.753 8.277 1.00 90.38 85 VAL A CA 1
ATOM 690 C C . VAL A 1 85 ? -3.104 5.931 7.498 1.00 90.38 85 VAL A C 1
ATOM 692 O O . VAL A 1 85 ? -2.838 5.801 6.304 1.00 90.38 85 VAL A O 1
ATOM 695 N N . LEU A 1 86 ? -2.863 7.062 8.169 1.00 92.56 86 LEU A N 1
ATOM 696 C CA . LEU A 1 86 ? -2.268 8.248 7.553 1.00 92.56 86 LEU A CA 1
ATOM 697 C C . LEU A 1 86 ? -0.891 7.931 6.966 1.00 92.56 86 LEU A C 1
ATOM 699 O O . LEU A 1 86 ? -0.598 8.304 5.831 1.00 92.56 86 LEU A O 1
ATOM 703 N N . LEU A 1 87 ? -0.062 7.207 7.718 1.00 92.62 87 LEU A N 1
ATOM 704 C CA . LEU A 1 87 ? 1.254 6.780 7.262 1.00 92.62 87 LEU A CA 1
ATOM 705 C C . LEU A 1 87 ? 1.147 5.917 5.994 1.00 92.62 87 LEU A C 1
ATOM 707 O O . LEU A 1 87 ? 1.874 6.166 5.033 1.00 92.62 87 LEU A O 1
ATOM 711 N N . MET A 1 88 ? 0.217 4.955 5.954 1.00 90.62 88 MET A N 1
ATOM 712 C CA . MET A 1 88 ? 0.021 4.097 4.777 1.00 90.62 88 MET A CA 1
ATOM 713 C C . MET A 1 88 ? -0.456 4.904 3.566 1.00 90.62 88 MET A C 1
ATOM 715 O O . MET A 1 88 ? 0.057 4.715 2.459 1.00 90.62 88 MET A O 1
ATOM 719 N N . ALA A 1 89 ? -1.385 5.842 3.775 1.00 91.56 89 ALA A N 1
ATOM 720 C CA . ALA A 1 89 ? -1.890 6.723 2.727 1.00 91.56 89 ALA A CA 1
ATOM 721 C C . ALA A 1 89 ? -0.761 7.558 2.103 1.00 91.56 89 ALA A C 1
ATOM 723 O O . ALA A 1 89 ? -0.623 7.605 0.877 1.00 91.56 89 ALA A O 1
ATOM 724 N N . VAL A 1 90 ? 0.086 8.171 2.937 1.00 92.44 90 VAL A N 1
ATOM 725 C CA . VAL A 1 90 ? 1.214 9.000 2.487 1.00 92.44 90 VAL A CA 1
ATOM 726 C C . VAL A 1 90 ? 2.255 8.167 1.743 1.00 92.44 90 VAL A C 1
ATOM 728 O O . VAL A 1 90 ? 2.661 8.556 0.647 1.00 92.44 90 VAL A O 1
ATOM 731 N N . ILE A 1 91 ? 2.653 7.011 2.286 1.00 90.38 91 ILE A N 1
ATOM 732 C CA . ILE A 1 91 ? 3.657 6.139 1.657 1.00 90.38 91 ILE A CA 1
ATOM 733 C C . ILE A 1 91 ? 3.175 5.670 0.281 1.00 90.38 91 ILE A C 1
ATOM 735 O O . ILE A 1 91 ? 3.892 5.833 -0.708 1.00 90.38 91 ILE A O 1
ATOM 739 N N . MET A 1 92 ? 1.950 5.145 0.186 1.00 89.69 92 MET A N 1
ATOM 740 C CA . MET A 1 92 ? 1.423 4.632 -1.084 1.00 89.69 92 MET A CA 1
ATOM 741 C C . MET A 1 92 ? 1.225 5.741 -2.118 1.00 89.69 92 MET A C 1
ATOM 743 O O . MET A 1 92 ? 1.531 5.546 -3.296 1.00 89.69 92 MET A O 1
ATOM 747 N N . THR A 1 93 ? 0.797 6.929 -1.683 1.00 90.12 93 THR A N 1
ATOM 748 C CA . THR A 1 93 ? 0.714 8.105 -2.562 1.00 90.12 93 THR A CA 1
ATOM 749 C C . THR A 1 93 ? 2.102 8.497 -3.077 1.00 90.12 93 THR A C 1
ATOM 751 O O . THR A 1 93 ? 2.270 8.726 -4.274 1.00 90.12 93 THR A O 1
ATOM 754 N N . GLY A 1 94 ? 3.113 8.525 -2.202 1.00 88.38 94 GLY A N 1
ATOM 755 C CA . GLY A 1 94 ? 4.494 8.847 -2.568 1.00 88.38 94 GLY A CA 1
ATOM 756 C C . GLY A 1 94 ? 5.082 7.878 -3.596 1.00 88.38 94 GLY A C 1
ATOM 757 O O . GLY A 1 94 ? 5.673 8.321 -4.580 1.00 88.38 94 GLY A O 1
ATOM 758 N N . ILE A 1 95 ? 4.861 6.572 -3.418 1.00 87.31 95 ILE A N 1
ATOM 759 C CA . ILE A 1 95 ? 5.307 5.528 -4.359 1.00 87.31 95 ILE A CA 1
ATOM 760 C C . ILE A 1 95 ? 4.585 5.652 -5.710 1.00 87.31 95 ILE A C 1
ATOM 762 O O . ILE A 1 95 ? 5.203 5.553 -6.774 1.00 87.31 95 ILE A O 1
ATOM 766 N N . SER A 1 96 ? 3.274 5.894 -5.693 1.00 89.25 96 SER A N 1
ATOM 767 C CA . SER A 1 96 ? 2.500 6.049 -6.928 1.00 89.25 96 SER A CA 1
ATOM 768 C C . SER A 1 96 ? 2.940 7.292 -7.713 1.00 89.25 96 SER A C 1
ATOM 770 O O . SER A 1 96 ? 3.145 7.229 -8.925 1.00 89.25 96 SER A O 1
ATOM 772 N N . LEU A 1 97 ? 3.178 8.416 -7.029 1.00 88.50 97 LEU A N 1
ATOM 773 C CA . LEU A 1 97 ? 3.633 9.651 -7.673 1.00 88.50 97 LEU A CA 1
ATOM 774 C C . LEU A 1 97 ? 5.063 9.550 -8.209 1.00 88.50 97 LEU A C 1
ATOM 776 O O . LEU A 1 97 ? 5.325 10.047 -9.306 1.00 88.50 97 LEU A O 1
ATOM 780 N N . SER A 1 98 ? 5.981 8.914 -7.476 1.00 86.25 98 SER A N 1
ATOM 781 C CA . SER A 1 98 ? 7.371 8.763 -7.922 1.00 86.25 98 SER A CA 1
ATOM 782 C C . SER A 1 98 ? 7.469 7.886 -9.171 1.00 86.25 98 SER A C 1
ATOM 784 O O . SER A 1 98 ? 8.128 8.265 -10.143 1.00 86.25 98 SER A O 1
ATOM 786 N N . THR A 1 99 ? 6.738 6.769 -9.199 1.00 84.19 99 THR A N 1
ATOM 787 C CA . THR A 1 99 ? 6.674 5.889 -10.376 1.00 84.19 99 THR A CA 1
ATOM 788 C C . THR A 1 99 ? 5.989 6.573 -11.558 1.00 84.19 99 THR A C 1
ATOM 790 O O . THR A 1 99 ? 6.484 6.499 -12.683 1.00 84.19 99 THR A O 1
ATOM 793 N N . LEU A 1 100 ? 4.918 7.336 -11.322 1.00 84.94 100 LEU A N 1
ATOM 794 C CA . LEU A 1 100 ? 4.256 8.116 -12.369 1.00 84.94 100 LEU A CA 1
ATOM 795 C C . LEU A 1 100 ? 5.168 9.204 -12.959 1.00 84.94 100 LEU A C 1
ATOM 797 O O . LEU A 1 100 ? 5.152 9.430 -14.172 1.00 84.94 100 LEU A O 1
ATOM 801 N N . ALA A 1 101 ? 5.957 9.885 -12.125 1.00 84.94 101 ALA A N 1
ATOM 802 C CA . ALA A 1 101 ? 6.921 10.884 -12.580 1.00 84.94 101 ALA A CA 1
ATOM 803 C C . ALA A 1 101 ? 7.989 10.255 -13.484 1.00 84.94 101 ALA A C 1
ATOM 805 O O . ALA A 1 101 ? 8.311 10.810 -14.536 1.00 84.94 101 ALA A O 1
ATOM 806 N N . TRP A 1 102 ? 8.476 9.070 -13.119 1.00 81.81 102 TRP A N 1
ATOM 807 C CA . TRP A 1 102 ? 9.444 8.331 -13.920 1.00 81.81 102 TRP A CA 1
ATOM 808 C C . TRP A 1 102 ? 8.857 7.858 -15.256 1.00 81.81 102 TRP A C 1
ATOM 810 O O . TRP A 1 102 ? 9.461 8.086 -16.298 1.00 81.81 102 TRP A O 1
ATOM 820 N N . ILE A 1 103 ? 7.628 7.332 -15.261 1.00 81.56 103 ILE A N 1
ATOM 821 C CA . ILE A 1 103 ? 6.897 6.967 -16.488 1.00 81.56 103 ILE A CA 1
ATOM 822 C C . ILE A 1 103 ? 6.750 8.164 -17.442 1.00 81.56 103 ILE A C 1
ATOM 824 O O . ILE A 1 103 ? 6.866 8.024 -18.661 1.00 81.56 103 ILE A O 1
ATOM 828 N N . ARG A 1 104 ? 6.453 9.357 -16.908 1.00 82.31 104 ARG A N 1
ATOM 829 C CA . ARG A 1 104 ? 6.344 10.582 -17.721 1.00 82.31 104 ARG A CA 1
ATOM 830 C C . ARG A 1 104 ? 7.690 10.980 -18.316 1.00 82.31 104 ARG A C 1
ATOM 832 O O . ARG A 1 104 ? 7.725 11.401 -19.470 1.00 82.31 104 ARG A O 1
ATOM 839 N N . LYS A 1 105 ? 8.766 10.840 -17.537 1.00 80.62 105 LYS A N 1
ATOM 840 C CA . LYS A 1 105 ? 10.131 11.095 -17.994 1.00 80.62 105 LYS A CA 1
ATOM 841 C C . LYS A 1 105 ? 10.527 10.123 -19.113 1.00 80.62 105 LYS A C 1
ATOM 843 O O . LYS A 1 105 ? 10.917 10.594 -20.174 1.00 80.62 105 LYS A O 1
ATOM 848 N N . ASP A 1 106 ? 10.300 8.822 -18.930 1.00 76.50 106 ASP A N 1
ATOM 849 C CA . ASP A 1 106 ? 10.577 7.781 -19.935 1.00 76.50 106 ASP A CA 1
ATOM 850 C C . ASP A 1 106 ? 9.871 8.068 -21.272 1.00 76.50 106 ASP A C 1
ATOM 852 O O . ASP A 1 106 ? 10.512 8.107 -22.318 1.00 76.50 106 ASP A O 1
ATOM 856 N N . LYS A 1 107 ? 8.573 8.414 -21.248 1.00 75.88 107 LYS A N 1
ATOM 857 C CA . LYS A 1 107 ? 7.852 8.833 -22.469 1.00 75.88 107 LYS A CA 1
ATOM 858 C C . LYS A 1 107 ? 8.464 10.064 -23.138 1.00 75.88 107 LYS A C 1
ATOM 860 O O . LYS A 1 107 ? 8.461 10.166 -24.364 1.00 75.88 107 LYS A O 1
ATOM 865 N N . SER A 1 108 ? 8.915 11.035 -22.342 1.00 74.00 108 SER A N 1
ATOM 866 C CA . SER A 1 108 ? 9.521 12.254 -22.880 1.00 74.00 108 SER A CA 1
ATOM 867 C C . SER A 1 108 ? 10.883 11.977 -23.517 1.00 74.00 108 SER A C 1
ATOM 869 O O . SER A 1 108 ? 11.178 12.534 -24.575 1.00 74.00 108 SER A O 1
ATOM 871 N N . ASP A 1 109 ? 11.662 11.065 -22.939 1.00 70.56 109 ASP A N 1
ATOM 872 C CA . ASP A 1 109 ? 12.963 10.662 -23.464 1.00 70.56 109 ASP A CA 1
ATOM 873 C C . ASP A 1 109 ? 12.793 9.782 -24.720 1.00 70.56 109 ASP A C 1
ATOM 875 O O . ASP A 1 109 ? 13.448 10.037 -25.730 1.00 70.56 109 ASP A O 1
ATOM 879 N N . GLU A 1 110 ? 11.813 8.871 -24.756 1.00 66.44 110 GLU A N 1
ATOM 880 C CA . GLU A 1 110 ? 11.442 8.108 -25.963 1.00 66.44 110 GLU A CA 1
ATOM 881 C C . GLU A 1 110 ? 11.075 9.035 -27.135 1.00 66.44 110 GLU A C 1
ATOM 883 O O . GLU A 1 110 ? 11.571 8.866 -28.248 1.00 66.44 110 GLU A O 1
ATOM 888 N N . SER A 1 111 ? 10.281 10.084 -26.887 1.00 62.12 111 SER A N 1
ATOM 889 C CA . SER A 1 111 ? 9.919 11.059 -27.928 1.00 62.12 111 SER A CA 1
ATOM 890 C C . SER A 1 111 ? 11.109 11.864 -28.470 1.00 62.12 111 SER A C 1
ATOM 892 O O . SER A 1 111 ? 11.059 12.337 -29.605 1.00 62.12 111 SER A O 1
ATOM 894 N N . ARG A 1 112 ? 12.190 12.001 -27.688 1.00 60.81 112 ARG A N 1
ATOM 895 C CA . ARG A 1 112 ? 13.434 12.671 -28.102 1.00 60.81 112 ARG A CA 1
ATOM 896 C C . ARG A 1 112 ? 14.377 11.726 -28.850 1.00 60.81 112 ARG A C 1
ATOM 898 O O . ARG A 1 112 ? 15.006 12.152 -29.819 1.00 60.81 112 ARG A O 1
ATOM 905 N N . HIS A 1 113 ? 14.437 10.456 -28.450 1.00 54.72 113 HIS A N 1
ATOM 906 C CA . HIS A 1 113 ? 15.349 9.450 -29.006 1.00 54.72 113 HIS A CA 1
ATOM 907 C C . HIS A 1 113 ? 14.822 8.704 -30.241 1.00 54.72 113 HIS A C 1
ATOM 909 O O . HIS A 1 113 ? 15.617 8.079 -30.936 1.00 54.72 113 HIS A O 1
ATOM 915 N N . ILE A 1 114 ? 13.553 8.869 -30.638 1.00 52.31 114 ILE A N 1
ATOM 916 C CA . ILE A 1 114 ? 13.100 8.514 -32.007 1.00 52.31 114 ILE A CA 1
ATOM 917 C C . ILE A 1 114 ? 13.924 9.264 -33.089 1.00 52.31 114 ILE A C 1
ATOM 919 O O . ILE A 1 114 ? 13.978 8.836 -34.239 1.00 52.31 114 ILE A O 1
ATOM 923 N N . SER A 1 115 ? 14.636 10.336 -32.715 1.00 49.81 115 SER A N 1
ATOM 924 C CA . SER A 1 115 ? 15.568 11.089 -33.571 1.00 49.81 115 SER A CA 1
ATOM 925 C C . SER A 1 115 ? 17.024 10.585 -33.549 1.00 49.81 115 SER A C 1
ATOM 927 O O . SER A 1 115 ? 17.819 11.032 -34.372 1.00 49.81 115 SER A O 1
ATOM 929 N N . SER A 1 116 ? 17.411 9.713 -32.611 1.00 47.88 116 SER A N 1
ATOM 930 C CA . SER A 1 116 ? 18.803 9.270 -32.439 1.00 47.88 116 SER A CA 1
ATOM 931 C C . SER A 1 116 ? 18.864 7.784 -32.083 1.00 47.88 116 SER A C 1
ATOM 933 O O . SER A 1 116 ? 18.505 7.370 -30.984 1.00 47.88 116 SER A O 1
ATOM 935 N N . GLU A 1 117 ? 19.347 6.994 -33.028 1.00 49.91 117 GLU A N 1
ATOM 936 C CA . GLU A 1 117 ? 19.536 5.548 -32.975 1.00 49.91 117 GLU A CA 1
ATOM 937 C C . GLU A 1 117 ? 20.540 5.144 -31.874 1.00 49.91 117 GLU A C 1
ATOM 939 O O . GLU A 1 117 ? 21.734 5.000 -32.118 1.00 49.91 117 GLU A O 1
ATOM 944 N N . THR A 1 118 ? 20.102 5.032 -30.615 1.00 47.62 118 THR A N 1
ATOM 945 C CA . THR A 1 118 ? 20.904 4.422 -29.534 1.00 47.62 118 THR A CA 1
ATOM 946 C C . THR A 1 118 ? 19.982 3.917 -28.416 1.00 47.62 118 THR A C 1
ATOM 948 O O . THR A 1 118 ? 19.603 4.649 -27.510 1.00 47.62 118 THR A O 1
ATOM 951 N N . ASN A 1 119 ? 19.567 2.650 -28.516 1.00 50.38 119 ASN A N 1
ATOM 952 C CA . ASN A 1 119 ? 18.649 1.984 -27.586 1.00 50.38 119 ASN A CA 1
ATOM 953 C C . ASN A 1 119 ? 19.426 1.118 -26.584 1.00 50.38 119 ASN A C 1
ATOM 955 O O . ASN A 1 119 ? 19.638 -0.063 -26.849 1.00 50.38 119 ASN A O 1
ATOM 959 N N . HIS A 1 120 ? 19.833 1.681 -25.446 1.00 49.19 120 HIS A N 1
ATOM 960 C CA . HIS A 1 120 ? 20.337 0.874 -24.323 1.00 49.19 120 HIS A CA 1
ATOM 961 C C . HIS A 1 120 ? 19.631 1.125 -22.980 1.00 49.19 120 HIS A C 1
ATOM 963 O O . HIS A 1 120 ? 19.668 0.235 -22.141 1.00 49.19 120 HIS A O 1
ATOM 969 N N . ASP A 1 121 ? 18.906 2.241 -22.812 1.00 54.38 121 ASP A N 1
ATOM 970 C CA . ASP A 1 121 ? 18.280 2.606 -21.523 1.00 54.38 121 ASP A CA 1
ATOM 971 C C . ASP A 1 121 ? 16.737 2.563 -21.512 1.00 54.38 121 ASP A C 1
ATOM 973 O O . ASP A 1 121 ? 16.113 2.825 -20.484 1.00 54.38 121 ASP A O 1
ATOM 977 N N . LEU A 1 122 ? 16.090 2.249 -22.640 1.00 60.31 122 LEU A N 1
ATOM 978 C CA . LEU A 1 122 ? 14.626 2.214 -22.731 1.00 60.31 122 LEU A CA 1
ATOM 979 C C . LEU A 1 122 ? 14.086 0.847 -22.310 1.00 60.31 122 LEU A C 1
ATOM 981 O O . LEU A 1 122 ? 14.481 -0.180 -22.861 1.00 60.31 122 LEU A O 1
ATOM 985 N N . LEU A 1 123 ? 13.123 0.843 -21.385 1.00 64.19 123 LEU A N 1
ATOM 986 C CA . LEU A 1 123 ? 12.519 -0.398 -20.905 1.00 64.19 123 LEU A CA 1
ATOM 987 C C . LEU A 1 123 ? 11.740 -1.108 -22.008 1.00 64.19 123 LEU A C 1
ATOM 989 O O . LEU A 1 123 ? 11.053 -0.491 -22.840 1.00 64.19 123 LEU A O 1
ATOM 993 N N . GLY A 1 124 ? 11.783 -2.435 -21.962 1.00 70.88 124 GLY A N 1
ATOM 994 C CA . GLY A 1 124 ? 11.007 -3.297 -22.836 1.00 70.88 124 GLY A CA 1
ATOM 995 C C . GLY A 1 124 ? 9.504 -3.007 -22.737 1.00 70.88 124 GLY A C 1
ATOM 996 O O . GLY A 1 124 ? 8.980 -2.535 -21.725 1.00 70.88 124 GLY A O 1
ATOM 997 N N . ARG A 1 125 ? 8.749 -3.311 -23.801 1.00 72.25 125 ARG A N 1
ATOM 998 C CA . ARG A 1 125 ? 7.282 -3.109 -23.816 1.00 72.25 125 ARG A CA 1
ATOM 999 C C . ARG A 1 125 ? 6.563 -3.856 -22.687 1.00 72.25 125 ARG A C 1
ATOM 1001 O O . ARG A 1 125 ? 5.574 -3.350 -22.156 1.00 72.25 125 ARG A O 1
ATOM 1008 N N . GLU A 1 126 ? 7.039 -5.046 -22.328 1.00 73.44 126 GLU A N 1
ATOM 1009 C CA . GLU A 1 126 ? 6.463 -5.848 -21.242 1.00 73.44 126 GLU A CA 1
ATOM 1010 C C . GLU A 1 126 ? 6.738 -5.234 -19.868 1.00 73.44 126 GLU A C 1
ATOM 1012 O O . GLU A 1 126 ? 5.835 -5.155 -19.032 1.00 73.44 126 GLU A O 1
ATOM 1017 N N . GLU A 1 127 ? 7.948 -4.717 -19.668 1.00 76.25 127 GLU A N 1
ATOM 1018 C CA . GLU A 1 127 ? 8.362 -4.070 -18.428 1.00 76.25 127 GLU A CA 1
ATOM 1019 C C . GLU A 1 127 ? 7.544 -2.820 -18.136 1.00 76.25 127 GLU A C 1
ATOM 1021 O O . GLU A 1 127 ? 7.004 -2.649 -17.040 1.00 76.25 127 GLU A O 1
ATOM 1026 N N . ARG A 1 128 ? 7.368 -1.975 -19.156 1.00 77.44 128 ARG A N 1
ATOM 1027 C CA . ARG A 1 128 ? 6.540 -0.775 -19.041 1.00 77.44 128 ARG A CA 1
ATOM 1028 C C . ARG A 1 128 ? 5.104 -1.131 -18.695 1.00 77.44 128 ARG A C 1
ATOM 1030 O O . ARG A 1 128 ? 4.509 -0.491 -17.833 1.00 77.44 128 ARG A O 1
ATOM 1037 N N . ARG A 1 129 ? 4.543 -2.172 -19.321 1.00 79.94 129 ARG A N 1
ATOM 1038 C CA . ARG A 1 129 ? 3.180 -2.637 -19.025 1.00 79.94 129 ARG A CA 1
ATOM 1039 C C . ARG A 1 129 ? 3.035 -3.085 -17.572 1.00 79.94 129 ARG A C 1
ATOM 1041 O O . ARG A 1 129 ? 2.031 -2.749 -16.944 1.00 79.94 129 ARG A O 1
ATOM 1048 N N . HIS A 1 130 ? 4.026 -3.802 -17.048 1.00 81.62 130 HIS A N 1
ATOM 1049 C CA . HIS A 1 130 ? 4.053 -4.195 -15.644 1.00 81.62 130 HIS A CA 1
ATOM 1050 C C . HIS A 1 130 ? 4.124 -2.966 -14.728 1.00 81.62 130 HIS A C 1
ATOM 1052 O O . HIS A 1 130 ? 3.338 -2.863 -13.789 1.00 81.62 130 HIS A O 1
ATOM 1058 N N . LEU A 1 131 ? 4.987 -1.999 -15.043 1.00 81.31 131 LEU A N 1
ATOM 1059 C CA . LEU A 1 131 ? 5.122 -0.769 -14.265 1.00 81.31 131 LEU A CA 1
ATOM 1060 C C . LEU A 1 131 ? 3.830 0.066 -14.244 1.00 81.31 131 LEU A C 1
ATOM 1062 O O . LEU A 1 131 ? 3.411 0.522 -13.186 1.00 81.31 131 LEU A O 1
ATOM 1066 N N . TYR A 1 132 ? 3.134 0.220 -15.377 1.00 83.62 132 TYR A N 1
ATOM 1067 C CA . TYR A 1 132 ? 1.821 0.885 -15.391 1.00 83.62 132 TYR A CA 1
ATOM 1068 C C . TYR A 1 132 ? 0.812 0.179 -14.489 1.00 83.62 132 TYR A C 1
ATOM 1070 O O . TYR A 1 132 ? 0.027 0.835 -13.800 1.00 83.62 132 TYR A O 1
ATOM 1078 N N . TRP A 1 133 ? 0.819 -1.154 -14.507 1.00 85.06 133 TRP A N 1
ATOM 1079 C CA . TRP A 1 133 ? -0.092 -1.949 -13.698 1.00 85.06 133 TRP A CA 1
ATOM 1080 C C . TRP A 1 133 ? 0.198 -1.783 -12.200 1.00 85.06 133 TRP A C 1
ATOM 1082 O O . TRP A 1 133 ? -0.731 -1.534 -11.429 1.00 85.06 133 TRP A O 1
ATOM 1092 N N . THR A 1 134 ? 1.468 -1.815 -11.783 1.00 85.56 134 THR A N 1
ATOM 1093 C CA . THR A 1 134 ? 1.849 -1.610 -10.374 1.00 85.56 134 THR A CA 1
ATOM 1094 C C . THR A 1 134 ? 1.625 -0.172 -9.904 1.00 85.56 134 THR A C 1
ATOM 1096 O O . THR A 1 134 ? 1.157 0.042 -8.781 1.00 85.56 134 THR A O 1
ATOM 1099 N N . THR A 1 135 ? 1.863 0.830 -10.755 1.00 86.44 135 THR A N 1
ATOM 1100 C CA . THR A 1 135 ? 1.535 2.236 -10.456 1.00 86.44 135 THR A CA 1
ATOM 1101 C C . THR A 1 135 ? 0.025 2.437 -10.301 1.00 86.44 135 THR A C 1
ATOM 1103 O O . THR A 1 135 ? -0.414 3.134 -9.384 1.00 86.44 135 THR A O 1
ATOM 1106 N N . GLY A 1 136 ? -0.785 1.796 -11.149 1.00 88.50 136 GLY A N 1
ATOM 1107 C CA . GLY A 1 136 ? -2.244 1.824 -11.033 1.00 88.50 136 GLY A CA 1
ATOM 1108 C C . GLY A 1 136 ? -2.738 1.171 -9.740 1.00 88.50 136 GLY A C 1
ATOM 1109 O O . GLY A 1 136 ? -3.549 1.758 -9.023 1.00 88.50 136 GLY A O 1
ATOM 1110 N N . LEU A 1 137 ? -2.207 -0.009 -9.404 1.00 89.25 137 LEU A N 1
ATOM 1111 C CA . LEU A 1 137 ? -2.552 -0.725 -8.175 1.00 89.25 137 LEU A CA 1
ATOM 1112 C C . LEU A 1 137 ? -2.158 0.070 -6.920 1.00 89.25 137 LEU A C 1
ATOM 1114 O O . LEU A 1 137 ? -2.977 0.230 -6.018 1.00 89.25 137 LEU A O 1
ATOM 1118 N N . SER A 1 138 ? -0.939 0.616 -6.872 1.00 88.12 138 SER A N 1
ATOM 1119 C CA . SER A 1 138 ? -0.484 1.446 -5.745 1.00 88.12 138 SER A CA 1
ATOM 1120 C C . SER A 1 138 ? -1.314 2.722 -5.588 1.00 88.12 138 SER A C 1
ATOM 1122 O O . SER A 1 138 ? -1.661 3.076 -4.462 1.00 88.12 138 SER A O 1
ATOM 1124 N N . GLY A 1 139 ? -1.711 3.363 -6.693 1.00 89.38 139 GLY A N 1
ATOM 1125 C CA . GLY A 1 139 ? -2.613 4.517 -6.671 1.00 89.38 139 GLY A CA 1
ATOM 1126 C C . GLY A 1 139 ? -4.010 4.173 -6.144 1.00 89.38 139 GLY A C 1
ATOM 1127 O O . GLY A 1 139 ? -4.555 4.903 -5.318 1.00 89.38 139 GLY A O 1
ATOM 1128 N N . LEU A 1 140 ? -4.575 3.033 -6.552 1.00 92.00 140 LEU A N 1
ATOM 1129 C CA . LEU A 1 140 ? -5.870 2.560 -6.049 1.00 92.00 140 LEU A CA 1
ATOM 1130 C C . LEU A 1 140 ? -5.807 2.261 -4.546 1.00 92.00 140 LEU A C 1
ATOM 1132 O O . LEU A 1 140 ? -6.689 2.668 -3.792 1.00 92.00 140 LEU A O 1
ATOM 1136 N N . VAL A 1 141 ? -4.741 1.602 -4.092 1.00 91.44 141 VAL A N 1
ATOM 1137 C CA . VAL A 1 141 ? -4.538 1.315 -2.667 1.00 91.44 141 VAL A CA 1
ATOM 1138 C C . VAL A 1 141 ? -4.310 2.597 -1.862 1.00 91.44 141 VAL A C 1
ATOM 1140 O O . VAL A 1 141 ? -4.825 2.711 -0.752 1.00 91.44 141 VAL A O 1
ATOM 1143 N N . ALA A 1 142 ? -3.616 3.594 -2.417 1.00 90.75 142 ALA A N 1
ATOM 1144 C CA . ALA A 1 142 ? -3.493 4.908 -1.788 1.00 90.75 142 ALA A CA 1
ATOM 1145 C C . ALA A 1 142 ? -4.868 5.564 -1.581 1.00 90.75 142 ALA A C 1
ATOM 1147 O O . ALA A 1 142 ? -5.158 6.043 -0.485 1.00 90.75 142 ALA A O 1
ATOM 1148 N N . LEU A 1 143 ? -5.740 5.531 -2.597 1.00 92.25 143 LEU A N 1
ATOM 1149 C CA . LEU A 1 143 ? -7.112 6.037 -2.483 1.00 92.25 143 LEU A CA 1
ATOM 1150 C C . LEU A 1 143 ? -7.911 5.294 -1.408 1.00 92.25 143 LEU A C 1
ATOM 1152 O O . LEU A 1 143 ? -8.615 5.938 -0.636 1.00 92.25 143 LEU A O 1
ATOM 1156 N N . LEU A 1 144 ? -7.776 3.968 -1.314 1.00 91.62 144 LEU A N 1
ATOM 1157 C CA . LEU A 1 144 ? -8.427 3.184 -0.259 1.00 91.62 144 LEU A CA 1
ATOM 1158 C C . LEU A 1 144 ? -7.999 3.642 1.140 1.00 91.62 144 LEU A C 1
ATOM 1160 O O . LEU A 1 144 ? -8.856 3.827 2.001 1.00 91.62 144 LEU A O 1
ATOM 1164 N N . TRP A 1 145 ? -6.706 3.886 1.363 1.00 91.56 145 TRP A N 1
ATOM 1165 C CA . TRP A 1 145 ? -6.225 4.393 2.652 1.00 91.56 145 TRP A CA 1
ATOM 1166 C C . TRP A 1 145 ? -6.743 5.799 2.969 1.00 91.56 145 TRP A C 1
ATOM 1168 O O . TRP A 1 145 ? -7.112 6.062 4.112 1.00 91.56 145 TRP A O 1
ATOM 1178 N N . TRP A 1 146 ? -6.841 6.683 1.973 1.00 92.19 146 TRP A N 1
ATOM 1179 C CA . TRP A 1 146 ? -7.459 8.002 2.153 1.00 92.19 146 TRP A CA 1
ATOM 1180 C C . TRP A 1 146 ? -8.951 7.914 2.472 1.00 92.19 146 TRP A C 1
ATOM 1182 O O . TRP A 1 146 ? -9.426 8.639 3.341 1.00 92.19 146 TRP A O 1
ATOM 1192 N N . ILE A 1 147 ? -9.682 7.008 1.818 1.00 90.19 147 ILE A N 1
ATOM 1193 C CA . ILE A 1 147 ? -11.097 6.763 2.119 1.00 90.19 147 ILE A CA 1
ATOM 1194 C C . ILE A 1 147 ? -11.244 6.290 3.566 1.00 90.19 147 ILE A C 1
ATOM 1196 O O . ILE A 1 147 ? -12.049 6.860 4.290 1.00 90.19 147 ILE A O 1
ATOM 1200 N N . ILE A 1 148 ? -10.435 5.319 4.006 1.00 87.19 148 ILE A N 1
ATOM 1201 C CA . ILE A 1 148 ? -10.445 4.810 5.390 1.00 87.19 148 ILE A CA 1
ATOM 1202 C C . ILE A 1 148 ? -10.122 5.910 6.407 1.00 87.19 148 ILE A C 1
ATOM 1204 O O . ILE A 1 148 ? -10.642 5.878 7.513 1.00 87.19 148 ILE A O 1
ATOM 1208 N N . LEU A 1 149 ? -9.268 6.874 6.056 1.00 87.50 149 LEU A N 1
ATOM 1209 C CA . LEU A 1 149 ? -8.916 7.984 6.943 1.00 87.50 149 LEU A CA 1
ATOM 1210 C C . LEU A 1 149 ? -10.064 8.982 7.147 1.00 87.50 149 LEU A C 1
ATOM 1212 O O . LEU A 1 149 ? -10.138 9.625 8.192 1.00 87.50 149 LEU A O 1
ATOM 1216 N N . ILE A 1 150 ? -10.906 9.157 6.128 1.00 86.81 150 ILE A N 1
ATOM 1217 C CA . ILE A 1 150 ? -12.016 10.120 6.130 1.00 86.81 150 ILE A CA 1
ATOM 1218 C C . ILE A 1 150 ? -13.287 9.515 6.751 1.00 86.81 150 ILE A C 1
ATOM 1220 O O . ILE A 1 150 ? -14.125 10.261 7.258 1.00 86.81 150 ILE A O 1
ATOM 1224 N N . LEU A 1 151 ? -13.434 8.189 6.673 1.00 79.94 151 LEU A N 1
ATOM 1225 C CA . LEU A 1 151 ? -14.584 7.416 7.162 1.00 79.94 151 LEU A CA 1
ATOM 1226 C C . LEU A 1 151 ? -14.588 7.266 8.689 1.00 79.94 151 LEU A C 1
ATOM 1228 O O . LEU A 1 151 ? -15.701 7.335 9.258 1.00 79.94 151 LEU A O 1
#

Radius of gyration: 19.16 Å; chains: 1; bounding box: 46×25×59 Å

Sequence (151 aa):
MAPTLLWYLVASSGMAMASFSSWWFVWRHEDTTTKMDERTLFDQAFWFSFSYLMPFLPSLFALLGPLGIDKLHTKFANITTAILVLLMAVIMTGISLSTLAWIRKDKSDESRHISSETNHDLLGREERRHLYWTTGLSGLVALLWWIILIL

Secondary structure (DSSP, 8-state):
-HHHHHHHHHHHHHHHHHHHHHHHHHHHHS-TTS------HHHHHHHHHHHHTGGGHHHHHHHHTTTTT--S-HHHHHHHHHHHHHHHHHHHHHHHHHHHHHHHHHHHHHHHHTTS---SSSPPHHHHHHHHHHHHHHHHHHHHHHHHHH-